Protein AF-A0A944W121-F1 (afdb_monomer_lite)

Radius of gyration: 15.78 Å; chains: 1; bounding box: 37×38×26 Å

Foldseek 3Di:
DDWDLDPPVPSATWDWDQDPQFIWIAGPPPGDIDTAGPVNVVVVVVVVVVVVVVVVVVVVVD

pLDDT: mean 71.99, std 12.82, range [46.06, 87.75]

Sequence (62 aa):
MIKFKACGRCEGDVYFNADRRGVDVYCLQCGSRRFFTHDDMRDLTAQKVTDAQATDDIQEAA

Structure (mmCIF, N/CA/C/O backbone):
data_AF-A0A944W121-F1
#
_entry.id   AF-A0A944W121-F1
#
loop_
_atom_site.group_PDB
_atom_site.id
_atom_site.type_symbol
_atom_site.label_atom_id
_atom_site.label_alt_id
_atom_site.label_comp_id
_atom_site.label_asym_id
_atom_site.label_entity_id
_atom_site.label_seq_id
_atom_site.pdbx_PDB_ins_code
_atom_site.Cartn_x
_atom_site.Cartn_y
_atom_site.Cartn_z
_atom_site.occupancy
_atom_site.B_iso_or_equiv
_atom_site.auth_seq_id
_atom_site.auth_comp_id
_atom_site.auth_asym_id
_atom_site.auth_atom_id
_atom_site.pdbx_PDB_model_num
ATOM 1 N N . MET A 1 1 ? 5.464 -11.453 7.232 1.00 48.22 1 MET A N 1
ATOM 2 C CA . MET A 1 1 ? 4.289 -10.555 7.243 1.00 48.22 1 MET A CA 1
ATOM 3 C C . MET A 1 1 ? 4.713 -9.278 7.955 1.00 48.22 1 MET A C 1
ATOM 5 O O . MET A 1 1 ? 4.887 -9.308 9.165 1.00 48.22 1 MET A O 1
ATOM 9 N N . ILE A 1 2 ? 5.038 -8.221 7.208 1.00 50.88 2 ILE A N 1
ATOM 10 C CA . ILE A 1 2 ? 5.561 -6.972 7.784 1.00 50.88 2 ILE A CA 1
ATOM 11 C C . ILE A 1 2 ? 4.358 -6.135 8.241 1.00 50.88 2 ILE A C 1
ATOM 13 O O . ILE A 1 2 ? 3.477 -5.856 7.432 1.00 50.88 2 ILE A O 1
ATOM 17 N N . LYS A 1 3 ? 4.288 -5.797 9.534 1.00 50.34 3 LYS A N 1
ATOM 18 C CA . LYS A 1 3 ? 3.226 -4.958 10.108 1.00 50.34 3 LYS A CA 1
ATOM 19 C C . LYS A 1 3 ? 3.654 -3.496 10.055 1.00 50.34 3 LYS A C 1
ATOM 21 O O . LYS A 1 3 ? 4.615 -3.122 10.719 1.00 50.34 3 LYS A O 1
ATOM 26 N N . PHE A 1 4 ? 2.918 -2.681 9.311 1.00 56.66 4 PHE A N 1
ATOM 27 C CA . PHE A 1 4 ? 3.040 -1.228 9.362 1.00 56.66 4 PHE A CA 1
ATOM 28 C C . PHE A 1 4 ? 1.780 -0.656 10.024 1.00 56.66 4 PHE A C 1
ATOM 30 O O . PHE A 1 4 ? 0.669 -0.920 9.561 1.00 56.66 4 PHE A O 1
ATOM 37 N N . LYS A 1 5 ? 1.946 0.136 11.093 1.00 56.62 5 LYS A N 1
ATOM 38 C CA . LYS A 1 5 ? 0.896 1.051 11.566 1.00 56.62 5 LYS A CA 1
ATOM 39 C C . LYS A 1 5 ? 0.799 2.182 10.555 1.00 56.62 5 LYS A C 1
ATOM 41 O O . LYS A 1 5 ? 1.640 3.075 10.560 1.00 56.62 5 LYS A O 1
ATOM 46 N N . ALA A 1 6 ? -0.126 2.070 9.611 1.00 66.19 6 ALA A N 1
ATOM 47 C CA . ALA A 1 6 ? -0.090 2.938 8.436 1.00 66.19 6 ALA A CA 1
ATOM 48 C C . ALA A 1 6 ? -1.428 3.066 7.706 1.00 66.19 6 ALA A C 1
ATOM 50 O O . ALA A 1 6 ? -1.452 3.537 6.567 1.00 66.19 6 ALA A O 1
ATOM 51 N N . CYS A 1 7 ? -2.559 2.661 8.298 1.00 73.88 7 CYS A N 1
ATOM 52 C CA . CYS A 1 7 ? -3.824 2.998 7.660 1.00 73.88 7 CYS A CA 1
ATOM 53 C C . CYS A 1 7 ? -3.996 4.517 7.748 1.00 73.88 7 CYS A C 1
ATOM 55 O O . CYS A 1 7 ? -4.343 5.030 8.808 1.00 73.88 7 CYS A O 1
ATOM 57 N N . GLY A 1 8 ? -3.813 5.232 6.635 1.00 71.00 8 GLY A N 1
ATOM 58 C CA . GLY A 1 8 ? -3.949 6.695 6.583 1.00 71.00 8 GLY A CA 1
ATOM 59 C C . GLY A 1 8 ? -5.336 7.227 6.967 1.00 71.00 8 GLY A C 1
ATOM 60 O O . GLY A 1 8 ? -5.537 8.433 6.994 1.00 71.00 8 GLY A O 1
ATOM 61 N N . ARG A 1 9 ? -6.301 6.339 7.249 1.00 78.88 9 ARG A N 1
ATOM 62 C CA . ARG A 1 9 ? -7.661 6.681 7.672 1.00 78.88 9 ARG A CA 1
ATOM 63 C C . ARG A 1 9 ? -7.965 6.382 9.141 1.00 78.88 9 ARG A C 1
ATOM 65 O O . ARG A 1 9 ? -8.794 7.074 9.716 1.00 78.88 9 ARG A O 1
ATOM 72 N N . CYS A 1 10 ? -7.380 5.337 9.724 1.00 83.38 10 CYS A N 1
ATOM 73 C CA . CYS A 1 10 ? -7.729 4.899 11.086 1.00 83.38 10 CYS A CA 1
ATOM 74 C C . CYS A 1 10 ? -6.526 4.505 11.949 1.00 83.38 10 CYS A C 1
ATOM 76 O O . CYS A 1 10 ? -6.720 3.930 13.013 1.00 83.38 10 CYS A O 1
ATOM 78 N N . GLU A 1 11 ? -5.298 4.741 11.467 1.00 79.88 11 GLU A N 1
ATOM 79 C CA . GLU A 1 11 ? -4.028 4.381 12.131 1.00 79.88 11 GLU A CA 1
ATOM 80 C C . GLU A 1 11 ? -3.895 2.891 12.483 1.00 79.88 11 GLU A C 1
ATOM 82 O O . GLU A 1 11 ? -3.007 2.464 13.224 1.00 79.88 11 GLU A O 1
ATOM 87 N N . GLY A 1 12 ? -4.786 2.096 11.902 1.00 81.56 12 GLY A N 1
ATOM 88 C CA . GLY A 1 12 ? -4.884 0.678 12.100 1.00 81.56 12 GLY A CA 1
ATOM 89 C C . GLY A 1 12 ? -3.811 -0.133 11.409 1.00 81.56 12 GLY A C 1
ATOM 90 O O . GLY A 1 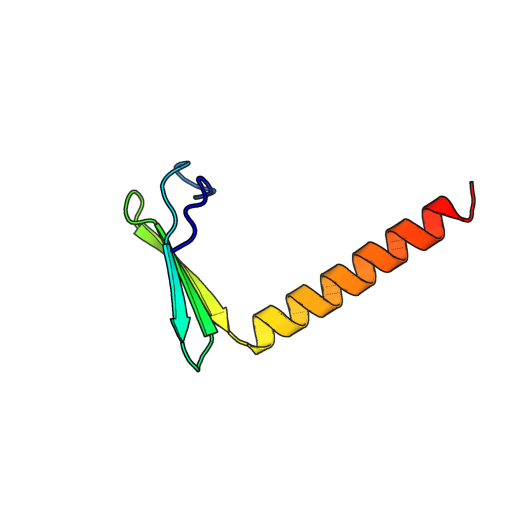12 ? -3.043 0.358 10.571 1.00 81.56 12 GLY A O 1
ATOM 91 N N . ASP A 1 13 ? -3.824 -1.420 11.739 1.00 83.44 13 ASP A N 1
ATOM 92 C CA . ASP A 1 13 ? -2.972 -2.406 11.096 1.00 83.44 13 ASP A CA 1
ATOM 93 C C . ASP A 1 13 ? -3.376 -2.568 9.625 1.00 83.44 13 ASP A C 1
ATOM 95 O O . ASP A 1 13 ? -4.551 -2.761 9.282 1.00 83.44 13 ASP A O 1
ATOM 99 N N . VAL A 1 14 ? -2.375 -2.480 8.750 1.00 84.06 14 VAL A N 1
ATOM 100 C CA . VAL A 1 14 ? -2.523 -2.686 7.310 1.00 84.06 14 VAL A CA 1
ATOM 101 C C . VAL A 1 14 ? -1.897 -4.016 6.921 1.00 84.06 14 VAL A C 1
ATOM 103 O O . VAL A 1 14 ? -0.797 -4.361 7.357 1.00 84.06 14 VAL A O 1
ATOM 106 N N . TYR A 1 15 ? -2.607 -4.745 6.071 1.00 82.88 15 TYR A N 1
ATOM 107 C CA . TYR A 1 15 ? -2.208 -6.028 5.524 1.00 82.88 15 TYR A CA 1
ATOM 108 C C . TYR A 1 15 ? -1.937 -5.882 4.033 1.00 82.88 15 TYR A C 1
ATOM 110 O O . TYR A 1 15 ? -2.642 -5.163 3.324 1.00 82.88 15 TYR A O 1
ATOM 118 N N . PHE A 1 16 ? -0.912 -6.589 3.570 1.00 84.50 16 PHE A N 1
ATOM 119 C CA . PHE A 1 16 ? -0.470 -6.585 2.184 1.00 84.50 16 PHE A CA 1
ATOM 120 C C . PHE A 1 16 ? -0.535 -8.016 1.663 1.00 84.50 16 PHE A C 1
ATOM 122 O O . PHE A 1 16 ? 0.011 -8.924 2.296 1.00 84.50 16 PHE A O 1
ATOM 129 N N . ASN A 1 17 ? -1.185 -8.211 0.522 1.00 84.56 17 ASN A N 1
ATOM 130 C CA . ASN A 1 17 ? -1.185 -9.469 -0.206 1.00 84.56 17 ASN A CA 1
ATOM 131 C C . ASN A 1 17 ? -0.609 -9.237 -1.603 1.00 84.56 17 ASN A C 1
ATOM 133 O O . ASN A 1 17 ? -1.151 -8.447 -2.370 1.00 84.56 17 ASN A O 1
ATOM 137 N N . ALA A 1 18 ? 0.507 -9.890 -1.915 1.00 83.88 18 ALA A N 1
ATOM 138 C CA . ALA A 1 18 ? 1.170 -9.761 -3.204 1.00 83.88 18 ALA A CA 1
ATOM 139 C C . ALA A 1 18 ? 0.888 -11.006 -4.048 1.00 83.88 18 ALA A C 1
ATOM 141 O O . ALA A 1 18 ? 1.301 -12.109 -3.693 1.00 83.88 18 ALA A O 1
ATOM 142 N N . ASP A 1 19 ? 0.214 -10.807 -5.175 1.00 83.06 19 ASP A N 1
ATOM 143 C CA . ASP A 1 19 ? -0.120 -11.839 -6.151 1.00 83.06 19 ASP A CA 1
ATOM 144 C C . ASP A 1 19 ? 0.541 -11.532 -7.503 1.00 83.06 19 ASP A C 1
ATOM 146 O O . ASP A 1 19 ? 1.009 -10.423 -7.761 1.00 83.06 19 ASP A O 1
ATOM 150 N N . ARG A 1 20 ? 0.502 -12.486 -8.446 1.00 80.88 20 ARG A N 1
ATOM 151 C CA . ARG A 1 20 ? 1.047 -12.301 -9.813 1.00 80.88 20 ARG A CA 1
ATOM 152 C C . ARG A 1 20 ? 0.467 -11.097 -10.571 1.00 80.88 20 ARG A C 1
ATOM 154 O O . ARG A 1 20 ? 1.032 -10.687 -11.575 1.00 80.88 20 ARG A O 1
ATOM 161 N N . ARG A 1 21 ? -0.675 -10.563 -10.134 1.00 81.00 21 ARG A N 1
ATOM 162 C CA . ARG A 1 21 ? -1.347 -9.414 -10.760 1.00 81.00 21 ARG A CA 1
ATOM 163 C C . ARG A 1 21 ? -0.936 -8.078 -10.144 1.00 81.00 21 ARG A C 1
ATOM 165 O O . ARG A 1 21 ? -0.974 -7.066 -10.836 1.00 81.00 21 ARG A O 1
ATOM 172 N N . GLY A 1 22 ? -0.512 -8.064 -8.886 1.00 85.06 22 GLY A N 1
ATOM 173 C CA . GLY A 1 22 ? -0.231 -6.832 -8.162 1.00 85.06 22 GLY A CA 1
ATOM 174 C C . GLY A 1 22 ? -0.243 -7.030 -6.652 1.00 85.06 22 GLY A C 1
ATOM 175 O O . GLY A 1 22 ? -0.269 -8.157 -6.159 1.00 85.06 22 GLY A O 1
ATOM 176 N N . VAL A 1 23 ? -0.245 -5.919 -5.926 1.00 87.31 23 VAL A N 1
ATOM 177 C CA . VAL A 1 23 ? -0.255 -5.869 -4.465 1.00 87.31 23 VAL A CA 1
ATOM 178 C C . VAL A 1 23 ? -1.580 -5.290 -3.988 1.00 87.31 23 VAL A C 1
ATOM 180 O O . VAL A 1 23 ? -1.929 -4.154 -4.299 1.00 87.31 23 VAL A O 1
ATOM 183 N N . ASP A 1 24 ? -2.320 -6.066 -3.208 1.00 87.12 24 ASP A N 1
ATOM 184 C CA . ASP A 1 24 ? -3.532 -5.633 -2.527 1.00 87.12 24 ASP A CA 1
ATOM 185 C C . ASP A 1 24 ? -3.212 -5.193 -1.098 1.00 87.12 24 ASP A C 1
ATOM 187 O O . ASP A 1 24 ? -2.594 -5.929 -0.329 1.00 87.12 24 ASP A O 1
ATOM 191 N N . VAL A 1 25 ? -3.635 -3.985 -0.744 1.00 86.12 25 VAL A N 1
ATOM 192 C CA . VAL A 1 25 ? -3.381 -3.352 0.548 1.00 86.12 25 VAL A CA 1
ATOM 193 C C . VAL A 1 25 ? -4.714 -3.086 1.218 1.00 86.12 25 VAL A C 1
ATOM 195 O O . VAL A 1 25 ? -5.513 -2.297 0.716 1.00 86.12 25 VAL A O 1
ATOM 198 N N . TYR A 1 26 ? -4.971 -3.716 2.361 1.00 85.25 26 TYR A N 1
ATOM 199 C CA . TYR A 1 26 ? -6.244 -3.566 3.061 1.00 85.25 26 TYR A CA 1
ATOM 200 C C . TYR A 1 26 ? -6.077 -3.394 4.569 1.00 85.25 26 TYR A C 1
ATOM 202 O O . TYR A 1 26 ? -5.168 -3.934 5.194 1.00 85.25 26 TYR A O 1
ATOM 210 N N . CYS A 1 27 ? -6.987 -2.630 5.168 1.00 87.75 27 CYS A N 1
ATOM 211 C CA . CYS A 1 27 ? -7.091 -2.460 6.609 1.00 87.75 27 CYS A CA 1
ATOM 212 C C . CYS A 1 27 ? -8.374 -3.125 7.104 1.00 87.75 27 CYS A C 1
ATOM 214 O O . CYS A 1 27 ? -9.471 -2.758 6.681 1.00 87.75 27 CYS A O 1
ATOM 216 N N . LEU A 1 28 ? -8.243 -4.078 8.028 1.00 84.12 28 LEU A N 1
ATOM 217 C CA . LEU A 1 28 ? -9.385 -4.800 8.596 1.00 84.12 28 LEU A CA 1
ATOM 218 C C . LEU A 1 28 ? -10.224 -3.944 9.557 1.00 84.12 28 LEU A C 1
ATOM 220 O O . LEU A 1 28 ? -11.387 -4.257 9.781 1.00 84.12 28 LEU A O 1
ATOM 224 N N . GLN A 1 29 ? -9.661 -2.867 10.114 1.00 84.44 29 GLN A N 1
ATOM 225 C CA . GLN A 1 29 ? -10.357 -2.041 11.107 1.00 84.44 29 GLN A CA 1
ATOM 226 C C . GLN A 1 29 ? -11.349 -1.053 10.485 1.00 84.44 29 GLN A C 1
ATOM 228 O O . GLN A 1 29 ? -12.432 -0.864 11.027 1.00 84.44 29 GLN A O 1
ATOM 233 N N . CYS A 1 30 ? -11.011 -0.437 9.348 1.00 87.56 30 CYS A N 1
ATOM 234 C CA . CYS A 1 30 ? -11.890 0.527 8.671 1.00 87.56 30 CYS A CA 1
ATOM 235 C C . CYS A 1 30 ? -12.391 0.060 7.297 1.00 87.56 30 CYS A C 1
ATOM 237 O O . CYS A 1 30 ? -13.130 0.787 6.636 1.00 87.56 30 CYS A O 1
ATOM 239 N N . GLY A 1 31 ? -11.958 -1.117 6.836 1.00 84.81 31 GLY A N 1
ATOM 240 C CA . GLY A 1 31 ? -12.331 -1.667 5.533 1.00 84.81 31 GLY A CA 1
ATOM 241 C C . GLY A 1 31 ? -11.704 -0.947 4.336 1.00 84.81 31 GLY A C 1
ATOM 242 O O . GLY A 1 31 ? -12.105 -1.198 3.201 1.00 84.81 31 GLY A O 1
ATOM 243 N N . SER A 1 32 ? -10.733 -0.048 4.543 1.00 84.19 32 SER A N 1
ATOM 244 C CA . SER A 1 32 ? -10.037 0.595 3.425 1.00 84.19 32 SER A CA 1
ATOM 245 C C . SER A 1 32 ? -9.258 -0.450 2.632 1.00 84.19 32 SER A C 1
ATOM 247 O O . SER A 1 32 ? -8.467 -1.185 3.225 1.00 84.19 32 SER A O 1
ATOM 249 N N . ARG A 1 33 ? -9.424 -0.470 1.310 1.00 86.81 33 ARG A N 1
ATOM 250 C CA . ARG A 1 33 ? -8.701 -1.359 0.400 1.00 86.81 33 ARG A CA 1
ATOM 251 C C . ARG A 1 33 ? -8.169 -0.570 -0.784 1.00 86.81 33 ARG A C 1
ATOM 253 O O . ARG A 1 33 ? -8.864 0.297 -1.310 1.00 86.81 33 ARG A O 1
ATOM 260 N N . ARG A 1 34 ? -6.948 -0.875 -1.203 1.00 84.56 34 ARG A N 1
ATOM 261 C CA . ARG A 1 34 ? -6.307 -0.282 -2.369 1.00 84.56 34 ARG A CA 1
ATOM 262 C C . ARG A 1 34 ? -5.488 -1.347 -3.076 1.00 84.56 34 ARG A C 1
ATOM 264 O O . ARG A 1 34 ? -4.661 -2.002 -2.455 1.00 84.56 34 ARG A O 1
ATOM 271 N N . PHE A 1 35 ? -5.734 -1.503 -4.367 1.00 85.50 35 PHE A N 1
ATOM 272 C CA . PHE A 1 35 ? -5.021 -2.451 -5.206 1.00 85.50 35 PHE A CA 1
ATOM 273 C C . PHE A 1 35 ? -4.019 -1.693 -6.072 1.00 85.50 35 PHE A C 1
ATOM 275 O O . PHE A 1 35 ? -4.384 -0.694 -6.687 1.00 85.50 35 PHE A O 1
ATOM 282 N N . PHE A 1 36 ? -2.776 -2.159 -6.091 1.00 83.62 36 PH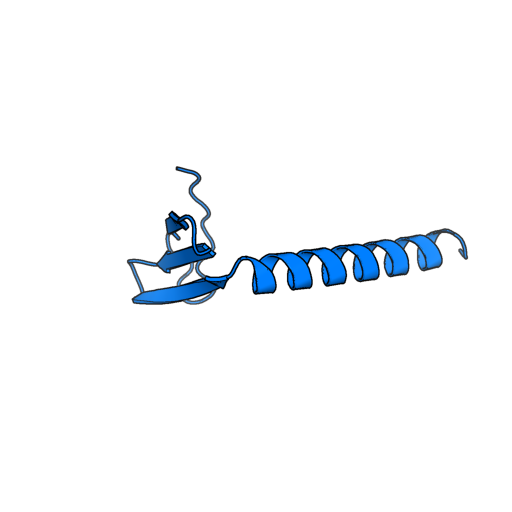E A N 1
ATOM 283 C CA . PHE A 1 36 ? -1.702 -1.635 -6.925 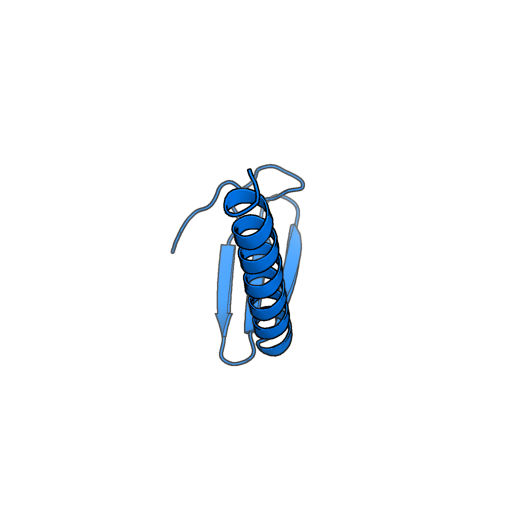1.00 83.62 36 PHE A CA 1
ATOM 284 C C . PHE A 1 36 ? -1.333 -2.696 -7.953 1.00 83.62 36 PHE A C 1
ATOM 286 O O . PHE A 1 36 ? -0.895 -3.790 -7.594 1.00 83.62 36 PHE A O 1
ATOM 293 N N . THR A 1 37 ? -1.510 -2.395 -9.232 1.00 84.88 37 THR A N 1
ATOM 294 C CA . THR A 1 37 ? -1.027 -3.258 -10.312 1.00 84.88 37 THR A CA 1
ATOM 295 C C . THR A 1 37 ? 0.495 -3.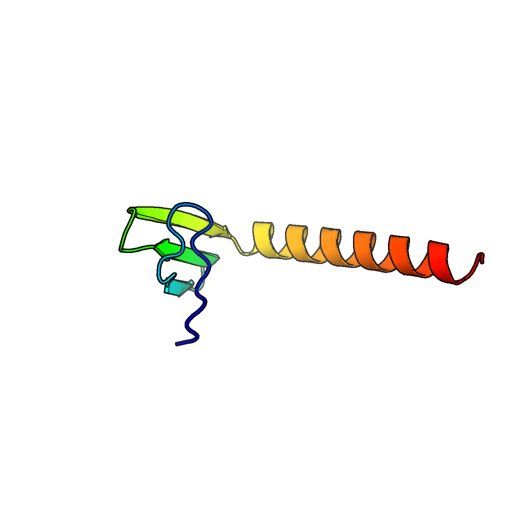163 -10.441 1.00 84.88 37 THR A C 1
ATOM 297 O O . THR A 1 37 ? 1.144 -2.289 -9.863 1.00 84.88 37 THR A O 1
ATOM 300 N N . HIS A 1 38 ? 1.097 -4.078 -11.203 1.00 77.81 38 HIS A N 1
ATOM 301 C CA . HIS A 1 38 ? 2.523 -3.978 -11.525 1.00 77.81 38 HIS A CA 1
ATOM 302 C C . HIS A 1 38 ? 2.858 -2.726 -12.345 1.00 77.81 38 HIS A C 1
ATOM 304 O O . HIS A 1 38 ? 3.946 -2.176 -12.172 1.00 77.81 38 HIS A O 1
ATOM 310 N N . ASP A 1 39 ? 1.930 -2.262 -13.184 1.00 76.81 39 ASP A N 1
ATOM 311 C CA . ASP A 1 39 ? 2.086 -1.016 -13.935 1.00 76.81 39 ASP A CA 1
ATOM 312 C C . ASP A 1 39 ? 2.050 0.197 -12.992 1.00 76.81 39 ASP A C 1
ATOM 314 O O . ASP A 1 39 ? 2.965 1.016 -13.029 1.00 76.81 39 ASP A O 1
ATOM 318 N N . ASP A 1 40 ? 1.121 0.230 -12.026 1.00 72.44 40 ASP A N 1
ATOM 319 C CA . ASP A 1 40 ? 1.079 1.295 -11.006 1.00 72.44 40 ASP A CA 1
ATOM 320 C C . ASP A 1 40 ? 2.386 1.365 -10.194 1.00 72.44 40 ASP A C 1
ATOM 322 O O . ASP A 1 40 ? 2.871 2.440 -9.838 1.00 72.44 40 ASP A O 1
ATOM 326 N N . MET A 1 41 ? 2.986 0.208 -9.890 1.00 69.62 41 MET A N 1
ATOM 327 C CA . MET A 1 41 ? 4.262 0.142 -9.170 1.00 69.62 41 MET A CA 1
ATOM 328 C C . MET A 1 41 ? 5.452 0.611 -10.020 1.00 69.62 41 MET A C 1
ATOM 330 O O . MET A 1 41 ? 6.404 1.175 -9.469 1.00 69.62 41 MET A O 1
ATOM 334 N N . ARG A 1 42 ? 5.414 0.410 -11.344 1.00 68.94 42 ARG A N 1
ATOM 335 C CA . ARG A 1 42 ? 6.420 0.952 -12.272 1.00 68.94 42 ARG A CA 1
ATOM 336 C C . ARG A 1 42 ? 6.351 2.471 -12.330 1.00 68.94 42 ARG A C 1
ATOM 338 O O . ARG A 1 42 ? 7.395 3.107 -12.200 1.00 68.94 42 ARG A O 1
ATOM 345 N N . ASP A 1 43 ? 5.152 3.033 -12.417 1.00 63.22 43 ASP A N 1
ATOM 346 C CA . ASP A 1 43 ? 4.954 4.484 -12.452 1.00 63.22 43 ASP A CA 1
ATOM 347 C C . ASP A 1 43 ? 5.381 5.144 -11.135 1.00 63.22 43 ASP A C 1
ATOM 349 O O . ASP A 1 43 ? 6.100 6.143 -11.139 1.00 63.22 43 ASP A O 1
ATOM 353 N N . LEU A 1 44 ? 5.056 4.525 -9.994 1.00 63.25 44 LEU A N 1
ATOM 354 C CA . LEU A 1 44 ? 5.541 4.961 -8.678 1.00 63.25 44 LEU A CA 1
ATOM 355 C C . LEU A 1 44 ? 7.072 4.924 -8.574 1.00 63.25 44 LEU A C 1
ATOM 357 O O . LEU A 1 44 ? 7.665 5.754 -7.886 1.00 63.25 44 LEU A O 1
ATOM 361 N N . THR A 1 45 ? 7.720 3.961 -9.230 1.00 61.53 45 THR A N 1
ATOM 362 C CA . THR A 1 45 ? 9.185 3.865 -9.246 1.00 61.53 45 THR A CA 1
ATOM 363 C C . THR A 1 45 ? 9.789 4.939 -10.145 1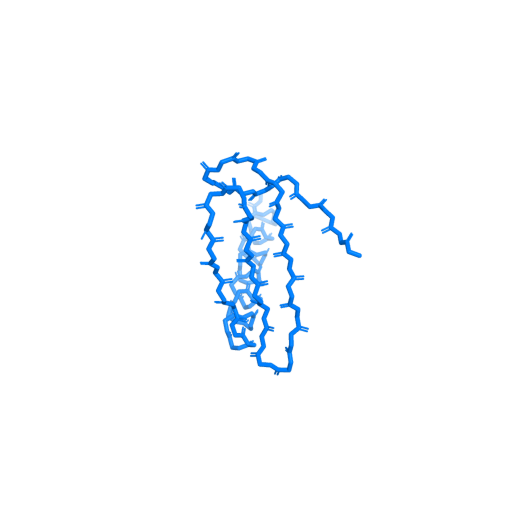.00 61.53 45 THR A C 1
ATOM 365 O O . THR A 1 45 ? 10.733 5.602 -9.729 1.00 61.53 45 THR A O 1
ATOM 368 N N . ALA A 1 46 ? 9.217 5.169 -11.330 1.00 62.62 46 ALA A N 1
ATOM 369 C CA . ALA A 1 46 ? 9.646 6.236 -12.230 1.00 62.62 46 ALA A CA 1
ATOM 370 C C . ALA A 1 46 ? 9.525 7.612 -11.561 1.00 62.62 46 ALA A C 1
ATOM 372 O O . ALA A 1 46 ? 10.478 8.385 -11.568 1.00 62.62 46 ALA A O 1
ATOM 373 N N . GLN A 1 47 ? 8.403 7.875 -10.887 1.00 60.69 47 GLN A N 1
ATOM 374 C CA . GLN A 1 47 ? 8.176 9.138 -10.193 1.00 60.69 47 GLN A CA 1
ATOM 375 C C . GLN A 1 47 ? 9.144 9.345 -9.020 1.00 60.69 47 GLN A C 1
ATOM 377 O O . GLN A 1 47 ? 9.645 10.449 -8.842 1.00 60.69 47 GLN A O 1
ATOM 382 N N . LYS A 1 48 ? 9.481 8.287 -8.268 1.00 60.91 48 LYS A N 1
ATOM 383 C CA . LYS A 1 48 ? 10.506 8.356 -7.211 1.00 60.91 48 LYS A CA 1
ATOM 384 C C . LYS A 1 48 ? 11.914 8.600 -7.748 1.00 60.91 48 LYS A C 1
ATOM 386 O O . LYS A 1 48 ? 12.688 9.269 -7.080 1.00 60.91 48 LYS A O 1
ATOM 391 N N . VAL A 1 49 ? 12.254 8.057 -8.919 1.00 62.91 49 VAL A N 1
ATOM 392 C CA . VAL A 1 49 ? 13.553 8.311 -9.564 1.00 62.91 49 VAL A CA 1
ATOM 393 C C . VAL A 1 49 ? 13.641 9.763 -10.026 1.00 62.91 49 VAL A C 1
ATOM 395 O O . VAL A 1 49 ? 14.647 10.411 -9.765 1.00 62.91 49 VAL A O 1
ATOM 398 N N . THR A 1 50 ? 12.579 10.298 -10.635 1.00 63.06 50 THR A N 1
ATOM 399 C CA . THR A 1 50 ? 12.531 11.710 -11.041 1.00 63.06 50 THR A CA 1
ATOM 400 C C . THR A 1 50 ? 12.596 12.658 -9.844 1.00 63.06 50 THR A C 1
ATOM 402 O O . THR A 1 50 ? 13.325 13.641 -9.893 1.00 63.06 50 THR A O 1
ATOM 405 N N . ASP A 1 51 ? 11.874 12.357 -8.762 1.00 59.91 51 ASP A N 1
ATOM 406 C CA . ASP A 1 51 ? 11.894 13.167 -7.538 1.00 59.91 51 ASP A CA 1
ATOM 407 C C . ASP A 1 51 ? 13.273 13.125 -6.857 1.00 59.91 51 ASP A C 1
ATOM 409 O O . ASP A 1 51 ? 13.806 14.164 -6.480 1.00 59.91 51 ASP A O 1
ATOM 413 N N . ALA A 1 52 ? 13.905 11.944 -6.805 1.00 61.19 52 ALA A N 1
ATOM 414 C CA . ALA A 1 52 ? 15.260 11.786 -6.282 1.00 61.19 52 ALA A CA 1
ATOM 415 C C . ALA A 1 52 ? 16.310 12.536 -7.122 1.00 61.19 52 ALA A C 1
ATOM 417 O O . ALA A 1 52 ? 17.216 13.145 -6.558 1.00 61.19 52 ALA A O 1
ATOM 418 N N . GLN A 1 53 ? 16.177 12.531 -8.453 1.00 61.97 53 GLN A N 1
ATOM 419 C CA . GLN A 1 53 ? 17.046 13.311 -9.340 1.00 61.97 53 GLN A CA 1
ATOM 420 C C . GLN A 1 53 ? 16.852 14.817 -9.132 1.00 61.97 53 GLN A C 1
ATOM 422 O O . GLN A 1 53 ? 17.833 15.535 -8.984 1.00 61.97 53 GLN A O 1
ATOM 427 N N . ALA A 1 54 ? 15.607 15.281 -8.995 1.00 61.25 54 ALA A N 1
ATOM 428 C CA . ALA A 1 54 ? 15.317 16.688 -8.730 1.00 61.25 54 ALA A CA 1
ATOM 429 C C . ALA A 1 54 ? 15.896 17.184 -7.392 1.00 61.25 54 ALA A C 1
ATOM 431 O O . ALA A 1 54 ? 16.270 18.349 -7.286 1.00 61.25 54 ALA A O 1
ATOM 432 N N . THR A 1 55 ? 15.989 16.331 -6.367 1.00 60.06 55 THR A N 1
ATOM 433 C CA . THR A 1 55 ? 16.666 16.689 -5.109 1.00 60.06 55 THR A CA 1
ATOM 434 C C . THR A 1 55 ? 18.188 16.763 -5.225 1.00 60.06 55 THR A C 1
ATOM 436 O O . THR A 1 55 ? 18.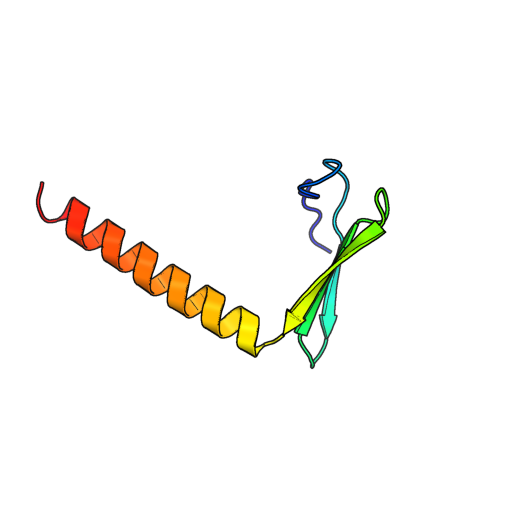790 17.597 -4.550 1.00 60.06 55 THR A O 1
ATOM 439 N N . ASP A 1 56 ? 18.804 15.943 -6.078 1.00 58.41 56 ASP A N 1
ATOM 440 C CA . ASP A 1 56 ? 20.262 15.908 -6.263 1.00 58.41 56 ASP A CA 1
ATOM 441 C C . ASP A 1 56 ? 20.753 17.169 -7.006 1.00 58.41 56 ASP A C 1
ATOM 443 O O . ASP A 1 56 ? 21.677 17.842 -6.550 1.00 58.41 56 ASP A O 1
ATOM 447 N N . ASP A 1 57 ? 20.025 17.595 -8.050 1.00 58.56 57 ASP A N 1
ATOM 448 C CA . ASP A 1 57 ? 20.297 18.832 -8.805 1.00 58.56 57 ASP A CA 1
ATOM 449 C C . ASP A 1 57 ? 20.223 20.109 -7.935 1.00 58.56 57 ASP A C 1
ATOM 451 O O . ASP A 1 57 ? 20.888 21.109 -8.215 1.00 58.56 57 ASP A O 1
ATOM 455 N N . ILE A 1 58 ? 19.422 20.101 -6.862 1.00 57.50 58 ILE A N 1
ATOM 456 C CA . ILE A 1 58 ? 19.291 21.239 -5.935 1.00 57.50 58 ILE A CA 1
ATOM 457 C C . ILE A 1 58 ? 20.437 21.259 -4.909 1.00 57.50 58 ILE A C 1
ATOM 459 O O . ILE A 1 58 ? 20.817 22.336 -4.450 1.00 57.50 58 ILE A O 1
ATOM 463 N N . GLN A 1 59 ? 21.007 20.102 -4.549 1.00 55.97 59 GLN A N 1
ATOM 464 C CA . GLN A 1 59 ? 22.144 20.034 -3.622 1.00 55.97 59 GLN A CA 1
ATOM 465 C C . GLN A 1 59 ? 23.494 20.341 -4.282 1.00 55.97 59 GLN A C 1
ATOM 467 O O . GLN A 1 59 ? 24.391 20.797 -3.580 1.00 55.97 59 GLN A O 1
ATOM 472 N N . GLU A 1 60 ? 23.649 20.146 -5.595 1.00 52.66 60 GLU A N 1
ATOM 473 C CA . GLU A 1 60 ? 24.902 20.453 -6.313 1.00 52.66 60 GLU A CA 1
ATOM 474 C C . GLU A 1 60 ? 25.014 21.933 -6.753 1.00 52.66 60 GLU A C 1
ATOM 476 O O . GLU A 1 60 ? 26.082 22.394 -7.157 1.00 52.66 60 GLU A O 1
ATOM 481 N N . ALA A 1 61 ? 23.924 22.704 -6.640 1.00 51.34 61 ALA A N 1
ATOM 482 C CA . ALA A 1 61 ? 23.847 24.123 -7.005 1.00 51.34 61 ALA A CA 1
ATOM 483 C C . ALA A 1 61 ? 23.925 25.108 -5.811 1.00 51.34 61 ALA A C 1
ATOM 485 O O . ALA A 1 61 ? 23.721 26.311 -6.010 1.00 51.34 61 ALA A O 1
ATOM 486 N N . ALA A 1 62 ? 24.199 24.624 -4.591 1.00 46.06 62 ALA A N 1
ATOM 487 C CA . ALA A 1 62 ? 24.327 25.408 -3.350 1.00 46.06 62 ALA A CA 1
ATOM 488 C C . ALA A 1 62 ? 25.754 25.360 -2.781 1.00 46.06 62 ALA A C 1
ATOM 490 O O . ALA A 1 62 ? 26.189 26.398 -2.227 1.00 46.06 62 ALA A O 1
#

Secondary structure (DSSP, 8-state):
---EE--TTT--EEEEEEETTEEEEEETTT--EEEEEHHHHHHHHHHHHHHHHHHHHHHTT-